Protein AF-A0A976JMA5-F1 (afdb_monomer_lite)

pLDDT: mean 87.07, std 9.18, range [49.12, 96.69]

Structure (mmCIF, N/CA/C/O backbone):
data_AF-A0A976JMA5-F1
#
_entry.id   AF-A0A976JMA5-F1
#
loop_
_atom_site.group_PDB
_atom_site.id
_atom_site.type_symbol
_atom_site.label_atom_id
_atom_site.label_alt_id
_atom_site.label_comp_id
_atom_site.label_asym_id
_atom_site.label_entity_id
_atom_site.label_seq_id
_atom_site.pdbx_PDB_ins_code
_atom_site.Cartn_x
_atom_site.Cartn_y
_atom_site.Cartn_z
_atom_site.occupancy
_atom_site.B_iso_or_equiv
_atom_site.auth_seq_id
_atom_site.auth_comp_id
_atom_site.auth_asym_id
_atom_site.auth_atom_id
_atom_site.pdbx_PDB_model_num
ATOM 1 N N . MET A 1 1 ? 12.912 -0.250 -18.035 1.00 83.88 1 MET A N 1
ATOM 2 C CA . MET A 1 1 ? 12.511 1.086 -17.531 1.00 83.88 1 MET A CA 1
ATOM 3 C C . MET A 1 1 ? 12.296 0.973 -16.033 1.00 83.88 1 MET A C 1
ATOM 5 O O . MET A 1 1 ? 11.815 -0.076 -15.620 1.00 83.88 1 MET A O 1
ATOM 9 N N . PRO A 1 2 ? 12.662 1.983 -15.228 1.00 91.25 2 PRO A N 1
ATOM 10 C CA . PRO A 1 2 ? 12.397 1.954 -13.795 1.00 91.25 2 PRO A CA 1
ATOM 11 C C . PRO A 1 2 ? 10.899 1.891 -13.485 1.00 91.25 2 PRO A C 1
ATOM 13 O O . PRO A 1 2 ? 10.125 2.539 -14.188 1.00 91.25 2 PRO A O 1
ATOM 16 N N . TYR A 1 3 ? 10.504 1.155 -12.447 1.00 93.56 3 TYR A N 1
ATOM 17 C CA . TYR A 1 3 ? 9.093 0.960 -12.102 1.00 93.56 3 TYR A CA 1
ATOM 18 C C . TYR A 1 3 ? 8.835 0.958 -10.592 1.00 93.56 3 TYR A C 1
ATOM 20 O O . TYR A 1 3 ? 9.734 0.696 -9.786 1.00 93.56 3 TYR A O 1
ATOM 28 N N . ILE A 1 4 ? 7.585 1.255 -10.236 1.00 94.00 4 ILE A N 1
ATOM 29 C CA . ILE A 1 4 ? 7.017 1.024 -8.908 1.00 94.00 4 ILE A CA 1
ATOM 30 C C . ILE A 1 4 ? 6.218 -0.268 -8.991 1.00 94.00 4 ILE A C 1
ATOM 32 O O . ILE A 1 4 ? 5.450 -0.463 -9.933 1.00 94.00 4 ILE A O 1
ATOM 36 N N . TRP A 1 5 ? 6.428 -1.155 -8.032 1.00 95.12 5 TRP A N 1
ATOM 37 C CA . TRP A 1 5 ? 5.711 -2.416 -7.950 1.00 95.12 5 TRP A CA 1
ATOM 38 C C . TRP A 1 5 ? 4.659 -2.348 -6.853 1.00 95.12 5 TRP A C 1
ATOM 40 O O . TRP A 1 5 ? 4.956 -1.934 -5.736 1.00 95.12 5 TRP A O 1
ATOM 50 N N . GLU A 1 6 ? 3.434 -2.743 -7.173 1.00 96.19 6 GLU A N 1
ATOM 51 C CA . GLU A 1 6 ? 2.381 -2.901 -6.177 1.00 96.19 6 GLU A CA 1
ATOM 52 C C . GLU A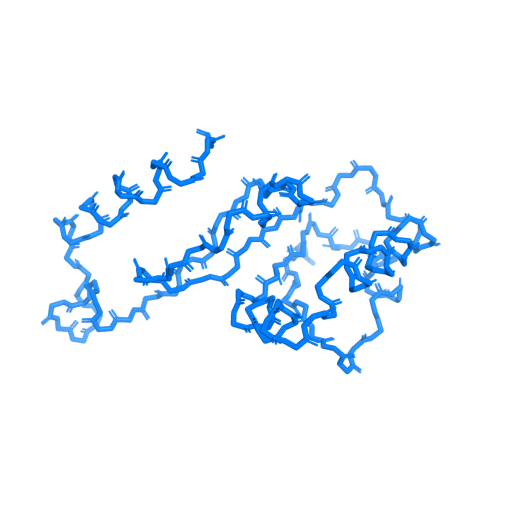 1 6 ? 2.546 -4.256 -5.494 1.00 96.19 6 GLU A C 1
ATOM 54 O O . GLU A 1 6 ? 2.568 -5.291 -6.155 1.00 96.19 6 GLU A O 1
ATOM 59 N N . TYR A 1 7 ? 2.703 -4.242 -4.174 1.00 96.12 7 TYR A N 1
ATOM 60 C CA . TYR A 1 7 ? 2.897 -5.460 -3.404 1.00 96.12 7 TYR A CA 1
ATOM 61 C C . TYR A 1 7 ? 1.639 -6.326 -3.420 1.00 96.12 7 TYR A C 1
ATOM 63 O O . TYR A 1 7 ? 0.539 -5.849 -3.136 1.00 96.12 7 TYR A O 1
ATOM 71 N N . HIS A 1 8 ? 1.834 -7.624 -3.645 1.00 94.62 8 HIS A N 1
ATOM 72 C CA . HIS A 1 8 ? 0.790 -8.626 -3.506 1.00 94.62 8 HIS A CA 1
ATOM 73 C C . HIS A 1 8 ? 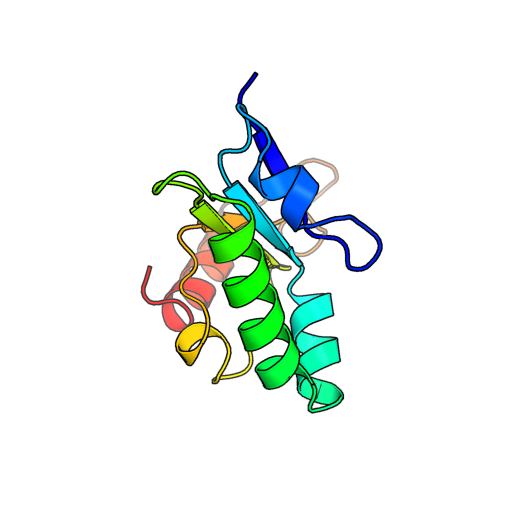1.290 -9.813 -2.659 1.00 94.62 8 HIS A C 1
ATOM 75 O O . HIS A 1 8 ? 2.389 -10.309 -2.914 1.00 94.62 8 HIS A O 1
ATOM 81 N N . PRO A 1 9 ? 0.504 -10.335 -1.693 1.00 91.75 9 PRO A N 1
ATOM 82 C CA . PRO A 1 9 ? 0.946 -11.411 -0.793 1.00 91.75 9 PRO A CA 1
ATOM 83 C C . PRO A 1 9 ? 1.352 -12.720 -1.482 1.00 91.75 9 PRO A C 1
ATOM 85 O O . PRO A 1 9 ? 2.102 -13.510 -0.916 1.00 91.75 9 PRO A O 1
ATOM 88 N N . LEU A 1 10 ? 0.828 -12.975 -2.684 1.00 92.75 10 LEU A N 1
ATOM 89 C CA . LEU A 1 10 ? 1.135 -14.185 -3.462 1.00 92.75 10 LEU A CA 1
ATOM 90 C C . LEU A 1 10 ? 2.425 -14.073 -4.287 1.00 92.75 10 LEU A C 1
ATOM 92 O O . LEU A 1 10 ? 2.839 -15.052 -4.906 1.00 92.75 10 LEU A O 1
ATOM 96 N N . GLU A 1 11 ? 3.039 -12.893 -4.339 1.00 92.00 11 GLU A N 1
ATOM 97 C CA . GLU A 1 11 ? 4.232 -12.640 -5.138 1.00 92.00 11 GLU A CA 1
ATOM 98 C C . GLU A 1 11 ? 5.511 -12.714 -4.292 1.00 92.00 11 GLU A C 1
ATOM 100 O O . GLU A 1 11 ? 5.528 -12.427 -3.094 1.00 92.00 11 GLU A O 1
ATOM 105 N N . ASP A 1 12 ? 6.619 -13.104 -4.927 1.00 90.25 12 ASP A N 1
ATOM 106 C CA . ASP A 1 12 ? 7.910 -13.240 -4.253 1.00 90.25 12 ASP A CA 1
ATOM 107 C C . ASP A 1 12 ? 8.588 -11.873 -4.084 1.00 90.25 12 ASP A C 1
ATOM 109 O O . ASP A 1 12 ? 9.296 -11.376 -4.967 1.00 90.25 12 ASP A O 1
ATOM 113 N N . LEU A 1 13 ? 8.393 -11.288 -2.903 1.00 90.62 13 LEU A N 1
ATOM 114 C CA . LEU A 1 13 ? 8.999 -10.024 -2.495 1.00 90.62 13 LEU A CA 1
ATOM 115 C C . LEU A 1 13 ? 10.526 -10.008 -2.644 1.00 90.62 13 LEU A C 1
ATOM 117 O O . LEU A 1 13 ? 11.081 -8.984 -3.035 1.00 90.62 13 LEU A O 1
ATO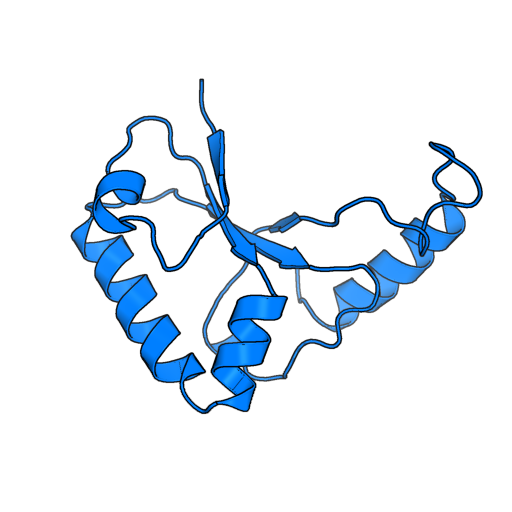M 121 N N . GLN A 1 14 ? 11.223 -11.106 -2.337 1.00 89.06 14 GLN A N 1
ATOM 122 C CA . GLN A 1 14 ? 12.689 -11.129 -2.390 1.00 89.06 14 GLN A CA 1
ATOM 123 C C . GLN A 1 14 ? 13.173 -11.072 -3.833 1.00 89.06 14 GLN A C 1
ATOM 125 O O . GLN A 1 14 ? 14.067 -10.289 -4.156 1.00 89.06 14 GLN A O 1
ATOM 130 N N . LYS A 1 15 ? 12.539 -11.851 -4.712 1.00 89.69 15 LYS A N 1
ATOM 131 C CA . LYS A 1 15 ? 12.820 -11.813 -6.147 1.00 89.69 15 LYS A CA 1
ATOM 132 C C . LYS A 1 15 ? 12.539 -10.430 -6.734 1.00 89.69 15 LYS A C 1
ATOM 134 O O . LYS A 1 15 ? 13.338 -9.929 -7.523 1.00 89.69 15 LYS A O 1
ATOM 139 N N . MET A 1 16 ? 11.436 -9.797 -6.334 1.00 90.06 16 MET A N 1
ATOM 140 C CA . MET A 1 16 ? 11.100 -8.451 -6.800 1.00 90.06 16 MET A CA 1
ATOM 141 C C . MET A 1 16 ? 12.092 -7.404 -6.287 1.00 90.06 16 MET A C 1
ATOM 143 O O . MET A 1 16 ? 12.558 -6.584 -7.077 1.00 90.06 16 MET A O 1
ATOM 147 N N . ALA A 1 17 ? 12.491 -7.478 -5.014 1.00 88.31 17 ALA A N 1
ATOM 148 C CA . ALA A 1 17 ? 13.471 -6.577 -4.400 1.00 88.31 17 ALA A CA 1
ATOM 149 C C . ALA A 1 17 ? 14.862 -6.627 -5.061 1.00 88.31 17 ALA A C 1
ATOM 151 O O . ALA A 1 17 ? 15.599 -5.642 -5.018 1.00 88.31 17 ALA A O 1
ATOM 152 N N . GLN A 1 18 ? 15.208 -7.751 -5.693 1.00 88.75 18 GLN A N 1
ATOM 153 C CA . GLN A 1 18 ? 16.461 -7.940 -6.433 1.00 88.75 18 GLN A CA 1
ATOM 154 C C . GLN A 1 18 ? 16.430 -7.368 -7.856 1.00 88.75 18 GLN A C 1
ATOM 156 O O . GLN A 1 18 ? 17.475 -7.283 -8.506 1.00 88.75 18 GLN A O 1
ATOM 161 N N . SER A 1 19 ? 15.256 -6.989 -8.363 1.00 90.12 19 SER A N 1
ATOM 162 C CA . SER A 1 19 ? 15.118 -6.454 -9.715 1.00 90.12 19 SER A CA 1
ATOM 163 C C . SER A 1 19 ? 15.886 -5.143 -9.875 1.00 90.12 19 SER A C 1
ATOM 165 O O . SER A 1 19 ? 15.695 -4.188 -9.124 1.00 90.12 19 SER A O 1
ATOM 167 N N . GLU A 1 20 ? 16.726 -5.070 -10.909 1.00 88.62 20 GLU A N 1
ATOM 168 C CA . GLU A 1 20 ? 17.583 -3.910 -11.182 1.00 88.62 20 GLU A CA 1
ATOM 169 C C . GLU A 1 20 ? 16.796 -2.605 -11.371 1.00 88.62 20 GLU A C 1
ATOM 171 O O . GLU A 1 20 ? 17.288 -1.522 -11.043 1.00 88.62 20 GLU A O 1
ATOM 176 N N . TYR A 1 21 ? 15.579 -2.708 -11.904 1.00 90.44 21 TYR A N 1
ATOM 177 C CA . TYR A 1 21 ? 14.749 -1.561 -12.262 1.00 90.44 21 TYR A CA 1
ATOM 178 C C . TYR A 1 21 ? 13.686 -1.218 -11.213 1.00 90.44 21 TYR A C 1
ATOM 180 O O . TYR A 1 21 ? 12.936 -0.259 -11.420 1.00 90.44 21 TYR A O 1
ATOM 188 N N . LEU A 1 22 ? 13.612 -1.960 -10.104 1.00 91.75 22 LEU A N 1
ATOM 189 C CA . LEU A 1 22 ? 12.686 -1.634 -9.028 1.00 91.75 22 LEU A CA 1
ATOM 190 C C . LEU A 1 22 ? 13.127 -0.331 -8.349 1.00 91.75 22 LEU A C 1
ATOM 192 O O . LEU A 1 22 ? 14.229 -0.240 -7.809 1.00 91.75 22 LEU A O 1
ATOM 196 N N . LYS A 1 23 ? 12.257 0.681 -8.380 1.00 92.38 23 LYS A N 1
ATOM 197 C CA . LYS A 1 23 ? 12.479 1.968 -7.705 1.00 92.38 23 LYS A CA 1
ATOM 198 C C . LYS A 1 23 ? 11.670 2.136 -6.436 1.00 92.38 23 LYS A C 1
ATOM 200 O O . LYS A 1 23 ? 12.106 2.865 -5.557 1.00 92.38 23 LYS A O 1
ATOM 205 N N . GLY A 1 24 ? 10.516 1.490 -6.350 1.00 93.38 24 GLY A N 1
ATOM 206 C CA . GLY A 1 24 ? 9.652 1.630 -5.196 1.00 93.38 24 GLY A CA 1
ATOM 207 C C . GLY A 1 24 ? 8.650 0.502 -5.079 1.00 93.38 24 GLY A C 1
ATOM 208 O O . GLY A 1 24 ? 8.373 -0.205 -6.050 1.00 93.38 24 GLY A O 1
ATOM 209 N N . ILE A 1 25 ? 8.119 0.351 -3.876 1.00 95.19 25 ILE A N 1
ATOM 210 C CA . ILE A 1 25 ? 7.087 -0.620 -3.540 1.00 95.19 25 ILE A CA 1
ATOM 211 C C . ILE A 1 25 ? 5.886 0.154 -3.027 1.00 95.19 25 ILE A C 1
ATOM 213 O O . ILE A 1 25 ? 6.020 0.953 -2.106 1.00 95.19 25 ILE A O 1
ATOM 217 N N . SER A 1 26 ? 4.733 -0.081 -3.633 1.00 96.50 26 SER A N 1
ATOM 218 C CA . SER A 1 26 ? 3.456 0.492 -3.229 1.00 96.50 26 SER A CA 1
ATOM 219 C C . SER A 1 26 ? 2.692 -0.561 -2.431 1.00 96.50 26 SER A C 1
ATOM 221 O O . SER A 1 26 ? 2.399 -1.638 -2.954 1.00 96.50 26 SER A O 1
ATOM 223 N N . LEU A 1 27 ? 2.427 -0.293 -1.153 1.00 96.69 27 LEU A N 1
ATOM 224 C CA . LEU A 1 27 ? 1.645 -1.171 -0.282 1.00 96.69 27 LEU A CA 1
ATOM 225 C C . LEU A 1 27 ? 0.160 -0.788 -0.363 1.00 96.69 27 LEU A C 1
ATOM 227 O O . LEU A 1 27 ? -0.165 0.366 -0.084 1.00 96.69 27 LEU A O 1
ATOM 231 N N . PRO A 1 28 ? -0.752 -1.712 -0.712 1.00 96.56 28 PRO A N 1
ATOM 232 C CA . PRO A 1 28 ? -2.189 -1.452 -0.638 1.00 96.56 28 PRO A CA 1
ATOM 233 C C . PRO A 1 28 ? -2.642 -1.266 0.814 1.00 96.56 28 PRO A C 1
ATOM 235 O O . PRO A 1 28 ? -2.378 -2.127 1.652 1.00 96.56 28 PRO A O 1
ATOM 238 N N . TYR A 1 29 ? -3.334 -0.168 1.114 1.00 95.56 29 TYR A N 1
ATOM 239 C CA . TYR A 1 29 ? -3.810 0.129 2.465 1.00 95.56 29 TYR A CA 1
ATOM 240 C C . TYR A 1 29 ? -4.828 -0.900 2.963 1.00 95.56 29 TYR A C 1
ATOM 242 O O . TYR A 1 29 ? -4.677 -1.379 4.081 1.00 95.56 29 TYR A O 1
ATOM 250 N N . ASP A 1 30 ? -5.771 -1.314 2.114 1.00 95.00 30 ASP A N 1
ATOM 251 C CA . ASP A 1 30 ? -6.804 -2.305 2.452 1.00 95.00 30 ASP A CA 1
ATOM 252 C C . ASP A 1 30 ? -6.184 -3.613 2.985 1.00 95.00 30 ASP A C 1
ATOM 254 O O . ASP A 1 30 ? -6.648 -4.202 3.955 1.00 95.00 30 ASP A O 1
ATOM 258 N N . LEU A 1 31 ? -5.040 -4.020 2.423 1.00 95.44 31 LEU A N 1
ATOM 259 C CA . LEU A 1 31 ? -4.290 -5.180 2.902 1.00 95.44 31 LEU A CA 1
ATOM 260 C C . LEU A 1 31 ? -3.683 -4.950 4.298 1.00 95.44 31 LEU A C 1
ATOM 262 O O . LEU A 1 31 ? -3.657 -5.856 5.132 1.00 95.44 31 LEU A O 1
ATOM 266 N N . LEU A 1 32 ? -3.150 -3.753 4.557 1.00 95.94 32 LEU A N 1
ATOM 267 C CA . LEU A 1 32 ? -2.594 -3.405 5.868 1.00 95.94 32 LEU A CA 1
ATOM 268 C C . LEU A 1 32 ? -3.696 -3.312 6.923 1.00 95.94 32 LEU A C 1
ATOM 270 O O . LEU A 1 32 ? -3.479 -3.725 8.063 1.00 95.94 32 LEU A O 1
ATOM 274 N N . GLU A 1 33 ? -4.866 -2.807 6.540 1.00 95.56 33 GLU A N 1
ATOM 275 C CA . GLU A 1 33 ? -6.063 -2.769 7.373 1.00 95.56 33 GLU A CA 1
ATOM 276 C C . GLU A 1 33 ? -6.532 -4.186 7.728 1.00 95.56 33 GLU A C 1
ATOM 278 O O . GLU A 1 33 ? -6.713 -4.480 8.910 1.00 95.56 33 GLU A O 1
ATOM 283 N N . ASP A 1 34 ? -6.593 -5.105 6.762 1.00 95.75 34 ASP A N 1
ATOM 284 C CA . ASP A 1 34 ? -6.909 -6.519 7.007 1.00 95.75 34 ASP A CA 1
ATOM 285 C C . ASP A 1 34 ? -5.916 -7.175 7.982 1.00 95.75 34 ASP A C 1
ATOM 287 O O . ASP A 1 34 ? -6.291 -7.924 8.899 1.00 95.75 34 ASP A O 1
ATOM 291 N N . TYR A 1 35 ?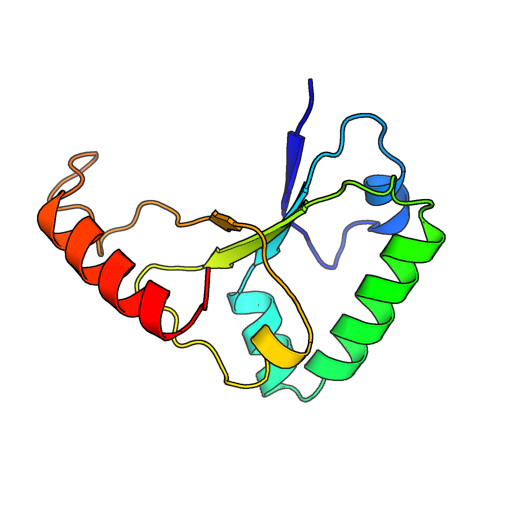 -4.619 -6.890 7.830 1.00 96.50 35 TYR A N 1
ATOM 292 C CA . TYR A 1 35 ? -3.613 -7.373 8.773 1.00 96.50 35 TYR A CA 1
ATOM 293 C C . TYR A 1 35 ? -3.766 -6.749 10.160 1.00 96.50 35 TYR A C 1
ATOM 295 O O . TYR A 1 35 ? -3.546 -7.440 11.159 1.00 96.50 35 TYR A O 1
ATOM 303 N N . GLN A 1 36 ? -4.147 -5.478 10.252 1.00 95.94 36 GLN A N 1
ATOM 304 C CA . GLN A 1 36 ? -4.385 -4.810 11.528 1.00 95.94 36 GLN A CA 1
ATOM 305 C C . GLN A 1 36 ? -5.619 -5.394 12.223 1.00 95.94 36 GLN A C 1
ATOM 307 O O . GLN A 1 36 ? -5.534 -5.783 13.390 1.00 95.94 36 GLN A O 1
ATOM 312 N N . ALA A 1 37 ? -6.728 -5.546 11.500 1.00 95.31 37 ALA A N 1
ATOM 313 C CA . ALA A 1 37 ? -7.974 -6.117 12.003 1.00 95.31 37 ALA A CA 1
ATOM 314 C C . ALA A 1 37 ? -7.804 -7.573 12.467 1.00 95.31 37 ALA A C 1
ATOM 316 O O . ALA A 1 37 ? -8.411 -7.996 13.451 1.00 95.31 37 ALA A O 1
ATOM 317 N N . SER A 1 38 ? -6.935 -8.338 11.802 1.00 96.56 38 SER A N 1
ATOM 318 C CA . SER A 1 38 ? -6.614 -9.719 12.182 1.00 96.56 38 SER A CA 1
ATOM 319 C C . SER A 1 38 ? -5.499 -9.851 13.230 1.00 96.56 38 SER A C 1
ATOM 321 O O . SER A 1 38 ? -5.134 -10.974 13.586 1.00 96.56 38 SER A O 1
ATOM 323 N N . GLY A 1 39 ? -4.939 -8.741 13.727 1.00 95.56 39 GLY A N 1
ATOM 324 C CA . GLY A 1 39 ? -3.849 -8.735 14.711 1.00 95.56 39 GLY A CA 1
ATOM 325 C C . GLY A 1 39 ? -2.494 -9.213 14.168 1.00 95.56 39 GLY A C 1
ATOM 326 O O . GLY A 1 39 ? -1.589 -9.517 14.944 1.00 95.56 39 GLY A O 1
ATOM 327 N N . LYS A 1 40 ? -2.337 -9.295 12.843 1.00 96.31 40 LYS A N 1
ATOM 328 C CA . LYS A 1 40 ? -1.138 -9.793 12.146 1.00 96.31 40 LYS A CA 1
ATOM 329 C C . LYS A 1 40 ? -0.243 -8.689 11.584 1.00 96.31 40 LYS A C 1
ATOM 331 O O . LYS A 1 40 ? 0.836 -8.992 11.081 1.00 96.31 40 LYS A O 1
ATOM 336 N N . PHE A 1 41 ? -0.645 -7.423 11.685 1.00 95.88 41 PHE A N 1
ATOM 337 C CA . PHE A 1 41 ? 0.085 -6.288 11.111 1.00 95.88 41 PHE A CA 1
ATOM 338 C C . PHE A 1 41 ? 1.547 -6.216 11.560 1.00 95.88 41 PHE A C 1
ATOM 340 O O . PHE A 1 41 ? 2.446 -6.125 10.729 1.00 95.88 41 PHE A O 1
ATOM 347 N N . HIS A 1 42 ? 1.809 -6.342 12.862 1.00 94.50 42 HIS A N 1
ATOM 348 C CA . HIS A 1 42 ? 3.178 -6.279 13.376 1.00 94.50 42 HIS A CA 1
ATOM 349 C C . HIS A 1 42 ? 4.062 -7.416 12.837 1.00 94.50 42 HIS A C 1
ATOM 351 O O . HIS A 1 42 ? 5.210 -7.190 12.452 1.00 94.50 42 HIS A O 1
ATOM 357 N N . GLN A 1 43 ? 3.512 -8.634 12.758 1.00 95.56 43 GLN A N 1
ATOM 358 C CA . GLN A 1 43 ? 4.211 -9.776 12.168 1.00 95.56 43 GLN A CA 1
ATOM 359 C C . GLN A 1 43 ? 4.507 -9.526 10.686 1.00 95.56 43 GLN A C 1
ATOM 361 O O . GLN A 1 43 ? 5.642 -9.724 10.251 1.00 95.56 43 GLN A O 1
ATOM 366 N N . PHE A 1 44 ? 3.515 -9.040 9.935 1.00 95.69 44 PHE A N 1
ATOM 367 C CA . PHE A 1 44 ? 3.677 -8.679 8.530 1.00 95.69 44 PHE A CA 1
ATOM 368 C C . PHE A 1 44 ? 4.808 -7.663 8.338 1.00 95.69 44 PHE A C 1
ATOM 370 O O . PHE A 1 44 ? 5.710 -7.915 7.544 1.00 95.69 44 PHE A O 1
ATOM 377 N N . VAL A 1 45 ? 4.819 -6.558 9.093 1.00 94.88 45 VAL A N 1
ATOM 378 C CA . VAL A 1 45 ? 5.866 -5.527 8.984 1.00 94.88 45 VAL A CA 1
ATOM 379 C C . VAL A 1 45 ? 7.251 -6.127 9.224 1.00 94.88 45 VAL A C 1
ATOM 381 O O . VAL A 1 45 ? 8.175 -5.893 8.441 1.00 94.88 45 VAL A O 1
ATOM 384 N N . ALA A 1 46 ? 7.406 -6.927 10.282 1.00 93.88 46 ALA A N 1
ATOM 385 C CA . ALA A 1 46 ? 8.684 -7.548 10.611 1.00 93.88 46 ALA A CA 1
ATOM 386 C C . ALA A 1 46 ? 9.173 -8.480 9.489 1.00 93.88 46 ALA A C 1
ATOM 388 O O . ALA A 1 46 ? 10.343 -8.432 9.098 1.00 93.88 46 ALA A O 1
ATOM 389 N N . GLU A 1 47 ? 8.288 -9.313 8.942 1.00 93.31 47 GLU A N 1
ATOM 390 C CA . GLU A 1 47 ? 8.605 -10.234 7.848 1.00 93.31 47 GLU A CA 1
ATOM 391 C C . GLU A 1 47 ? 8.882 -9.504 6.527 1.00 93.31 47 GLU A C 1
ATOM 393 O O . GLU A 1 47 ? 9.822 -9.867 5.809 1.00 93.31 47 GLU A O 1
ATOM 398 N N . PHE A 1 48 ? 8.125 -8.448 6.236 1.00 93.69 48 PHE A N 1
ATOM 399 C CA . PHE A 1 48 ? 8.276 -7.594 5.061 1.00 93.69 48 PHE A CA 1
ATOM 400 C C . PHE A 1 48 ? 9.642 -6.896 5.056 1.00 93.69 48 PHE A C 1
ATOM 402 O O . PHE A 1 48 ? 10.433 -7.086 4.129 1.00 93.69 48 PHE A O 1
ATOM 409 N N . LEU A 1 49 ? 9.985 -6.175 6.129 1.00 91.00 49 LEU A N 1
ATOM 410 C CA . LEU A 1 49 ? 11.270 -5.471 6.256 1.00 91.00 49 LEU A CA 1
ATOM 411 C C . LEU A 1 49 ? 12.463 -6.442 6.270 1.00 91.00 49 LEU A C 1
ATOM 413 O O . LEU A 1 49 ? 13.517 -6.184 5.672 1.00 91.00 49 LEU A O 1
ATOM 417 N N . LYS A 1 50 ? 12.303 -7.611 6.898 1.00 90.56 50 LYS A N 1
ATOM 418 C CA . LYS A 1 50 ? 13.316 -8.674 6.878 1.00 90.56 50 LYS A CA 1
ATOM 419 C C . LYS A 1 50 ? 13.522 -9.238 5.472 1.00 90.56 50 LYS A C 1
ATOM 421 O O . LYS A 1 50 ? 14.656 -9.506 5.080 1.00 90.56 50 LYS A O 1
ATOM 426 N N . SER A 1 51 ? 12.453 -9.421 4.706 1.00 89.31 51 SER A N 1
ATOM 427 C CA . SER A 1 51 ? 12.533 -9.912 3.327 1.00 89.31 51 SER A CA 1
ATOM 428 C C . SER A 1 51 ? 13.161 -8.878 2.398 1.00 89.31 51 SER A C 1
ATOM 430 O O . SER A 1 51 ? 14.023 -9.237 1.599 1.00 89.31 51 SER A O 1
ATOM 432 N N . LEU A 1 52 ? 12.827 -7.597 2.565 1.00 87.44 52 LEU A N 1
ATOM 433 C CA . LEU A 1 52 ? 13.460 -6.504 1.827 1.00 87.44 52 LEU A CA 1
ATOM 434 C C . LEU A 1 52 ? 14.963 -6.415 2.084 1.00 87.44 52 LEU A C 1
ATOM 436 O O . LEU A 1 52 ? 15.749 -6.359 1.139 1.00 87.44 52 LEU A O 1
ATOM 440 N N . SER A 1 53 ? 15.382 -6.466 3.349 1.00 84.56 53 SER A N 1
ATOM 441 C CA . SER A 1 53 ? 16.810 -6.414 3.691 1.00 84.56 53 SER A CA 1
ATOM 442 C C . SER A 1 53 ? 17.590 -7.624 3.156 1.00 84.56 53 SER A C 1
ATOM 444 O O . SER A 1 53 ? 18.708 -7.466 2.666 1.00 84.56 53 SER A O 1
ATOM 446 N N . ARG A 1 54 ? 16.997 -8.826 3.172 1.00 82.50 54 ARG A N 1
ATOM 447 C CA . ARG A 1 54 ? 17.593 -10.052 2.601 1.00 82.50 54 ARG A CA 1
ATOM 448 C C . ARG A 1 54 ? 17.649 -10.063 1.082 1.00 82.50 54 ARG A C 1
ATOM 450 O O . ARG A 1 54 ? 18.593 -10.615 0.524 1.00 82.50 54 ARG A O 1
ATOM 457 N N . GLY A 1 55 ? 16.673 -9.445 0.422 1.00 72.38 55 GLY A N 1
ATOM 458 C CA . GLY A 1 55 ? 16.634 -9.289 -1.031 1.00 72.38 55 GLY A CA 1
ATOM 459 C C . GLY A 1 55 ? 17.775 -8.430 -1.583 1.00 72.38 55 GLY A C 1
ATOM 460 O O . GLY A 1 55 ? 17.818 -8.184 -2.779 1.00 72.38 55 GLY A O 1
ATOM 461 N N . GLY A 1 56 ? 18.698 -7.951 -0.741 1.00 64.38 56 GLY A N 1
ATOM 462 C CA . GLY A 1 56 ? 19.777 -7.074 -1.174 1.00 64.38 56 GLY A CA 1
ATOM 463 C C . GLY A 1 56 ? 19.238 -5.756 -1.715 1.00 64.38 56 GLY A C 1
ATOM 464 O O . GLY A 1 56 ? 19.878 -5.170 -2.589 1.00 64.38 56 GLY A O 1
ATOM 465 N N . ALA A 1 57 ? 18.063 -5.330 -1.221 1.00 61.59 57 ALA A N 1
ATOM 466 C CA . ALA A 1 57 ? 17.417 -4.090 -1.611 1.00 61.59 57 ALA A CA 1
ATOM 467 C C . ALA A 1 57 ? 18.476 -2.990 -1.690 1.00 61.59 57 ALA A C 1
ATOM 469 O O . ALA A 1 57 ? 19.147 -2.666 -0.702 1.00 61.59 57 ALA A O 1
ATOM 470 N N . ARG A 1 58 ? 18.678 -2.456 -2.900 1.00 61.16 58 ARG A N 1
ATOM 471 C CA . ARG A 1 58 ? 19.542 -1.291 -3.093 1.00 61.16 58 ARG A CA 1
ATOM 472 C C . ARG A 1 58 ? 19.026 -0.209 -2.143 1.00 61.16 58 ARG A C 1
ATOM 474 O O . ARG A 1 58 ? 17.817 -0.085 -1.978 1.00 61.16 58 ARG A O 1
ATOM 481 N N . LYS A 1 59 ? 19.927 0.572 -1.537 1.00 62.66 59 LYS A N 1
ATOM 482 C CA . LYS A 1 59 ? 19.642 1.565 -0.475 1.00 62.66 59 LYS A CA 1
ATOM 483 C C . LYS A 1 59 ? 18.552 2.620 -0.788 1.00 62.66 59 LYS A C 1
ATOM 485 O O . LYS A 1 59 ? 18.303 3.466 0.057 1.00 62.66 59 LYS A O 1
ATOM 490 N N . ASN A 1 60 ? 17.909 2.574 -1.956 1.00 75.06 60 ASN A N 1
ATOM 491 C CA . ASN A 1 60 ? 17.029 3.606 -2.494 1.00 75.06 60 ASN A CA 1
ATOM 492 C C . ASN A 1 60 ? 15.684 3.050 -3.026 1.00 75.06 60 ASN A C 1
ATOM 494 O O . ASN A 1 60 ? 15.161 3.603 -3.992 1.00 75.06 60 ASN A O 1
ATOM 498 N N . ILE A 1 61 ? 15.154 1.938 -2.494 1.00 88.81 61 ILE A N 1
ATOM 499 C CA . ILE A 1 61 ? 13.775 1.521 -2.821 1.00 88.81 61 ILE A CA 1
ATOM 500 C C . ILE A 1 61 ? 12.816 2.363 -1.980 1.00 88.81 61 ILE A C 1
ATOM 502 O O . ILE A 1 61 ? 12.811 2.226 -0.759 1.00 88.81 61 ILE A O 1
ATOM 506 N N . SER A 1 62 ? 12.005 3.193 -2.634 1.00 91.88 62 SER A N 1
ATOM 507 C CA . SER A 1 62 ? 11.020 4.031 -1.955 1.00 91.88 62 SER A CA 1
ATOM 508 C C . SER A 1 62 ? 9.783 3.234 -1.554 1.00 91.88 62 SER A C 1
ATOM 510 O O . SER A 1 62 ? 9.233 2.460 -2.345 1.00 91.88 62 SER A O 1
ATOM 512 N N . LEU A 1 63 ? 9.308 3.427 -0.327 1.00 93.56 63 LEU A N 1
ATOM 513 C CA . LEU A 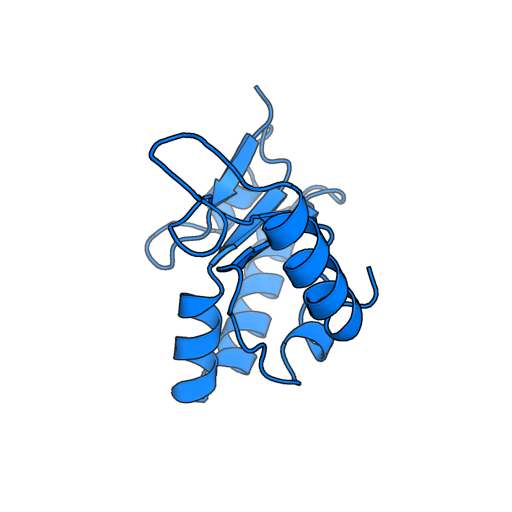1 63 ? 8.055 2.828 0.125 1.00 93.56 63 LEU A CA 1
ATOM 514 C C . LEU A 1 63 ? 6.910 3.817 -0.085 1.00 93.56 63 LEU A C 1
ATOM 516 O O . LEU A 1 63 ? 6.990 4.959 0.356 1.00 93.56 63 LEU A O 1
ATOM 520 N N . GLY A 1 64 ? 5.843 3.386 -0.744 1.00 94.56 64 GLY A N 1
ATOM 521 C CA . GLY A 1 64 ? 4.624 4.165 -0.907 1.00 94.56 64 GLY A CA 1
ATOM 522 C C . GLY A 1 64 ? 3.407 3.430 -0.382 1.00 94.56 64 GLY A C 1
ATOM 523 O O . GLY A 1 64 ? 3.424 2.209 -0.217 1.00 94.56 64 GLY A O 1
ATOM 524 N N . LEU A 1 65 ? 2.349 4.188 -0.123 1.00 95.19 65 LEU A N 1
ATOM 525 C CA . LEU A 1 65 ? 1.059 3.660 0.299 1.00 95.19 65 LEU A CA 1
ATOM 526 C C . LEU A 1 65 ? 0.026 3.930 -0.790 1.00 95.19 65 LEU A C 1
ATOM 528 O O . LEU A 1 65 ? -0.193 5.081 -1.165 1.00 95.19 65 LEU A O 1
ATOM 532 N N . LYS A 1 66 ? -0.627 2.881 -1.280 1.00 95.56 66 LYS A N 1
ATOM 533 C CA . LYS A 1 66 ? -1.793 2.998 -2.151 1.00 95.56 66 LYS A CA 1
ATOM 534 C C . LYS A 1 66 ? -3.047 2.998 -1.297 1.00 95.56 66 LYS A C 1
ATOM 536 O O . LYS A 1 66 ? -3.324 2.017 -0.616 1.00 95.56 66 LYS A O 1
ATOM 541 N N . CYS A 1 67 ? -3.808 4.078 -1.345 1.00 93.12 67 CYS A N 1
ATOM 542 C CA . CYS A 1 67 ? -4.993 4.261 -0.518 1.00 93.12 67 CYS A CA 1
ATOM 543 C C . CYS A 1 67 ? -6.071 5.036 -1.274 1.00 93.12 67 CYS A C 1
ATOM 545 O O . CYS A 1 67 ? -5.798 5.691 -2.278 1.00 93.12 67 CYS A O 1
ATOM 547 N N . ASN A 1 68 ? -7.305 4.958 -0.787 1.00 90.50 68 ASN A N 1
ATOM 548 C CA . ASN A 1 68 ? -8.422 5.739 -1.308 1.00 90.50 68 ASN A CA 1
ATOM 549 C C . ASN A 1 68 ? -8.512 7.098 -0.603 1.00 90.50 68 ASN A C 1
ATOM 551 O O . ASN A 1 68 ? -8.040 7.260 0.527 1.00 90.50 68 ASN A O 1
ATOM 555 N N . TRP A 1 69 ? -9.197 8.057 -1.226 1.00 86.69 69 TRP A N 1
ATOM 556 C CA . TRP A 1 69 ? -9.339 9.434 -0.729 1.00 86.69 69 TRP A CA 1
ATOM 557 C C . TRP A 1 69 ? -9.983 9.561 0.655 1.00 86.69 69 TRP A C 1
ATOM 559 O O . TRP A 1 69 ? -9.796 10.566 1.332 1.00 86.69 69 TRP A O 1
ATOM 569 N N . LYS A 1 70 ? -10.739 8.541 1.067 1.00 85.12 70 LYS A N 1
ATOM 570 C CA . LYS A 1 70 ? -11.473 8.485 2.337 1.00 85.12 70 LYS A CA 1
ATOM 571 C C . LYS A 1 70 ? -10.937 7.425 3.301 1.00 85.12 70 LYS A C 1
ATOM 573 O O . LYS A 1 70 ? -11.654 7.029 4.212 1.00 85.12 70 LYS A O 1
ATOM 578 N N . SER A 1 71 ? -9.727 6.921 3.064 1.00 86.19 71 SER A N 1
ATOM 579 C CA . SER A 1 71 ? -9.133 5.901 3.934 1.00 86.19 71 SER A CA 1
ATOM 580 C C . SER A 1 71 ? -8.917 6.468 5.336 1.00 86.19 71 SER A C 1
ATOM 582 O O . SER A 1 71 ? -8.352 7.555 5.477 1.00 86.19 71 SER A O 1
ATOM 584 N N . ASP A 1 72 ? -9.353 5.730 6.355 1.00 86.38 72 ASP A N 1
ATOM 585 C CA . ASP A 1 72 ? -9.168 6.093 7.759 1.00 86.38 72 ASP A CA 1
ATOM 586 C C . ASP A 1 72 ? -7.967 5.339 8.334 1.00 86.38 72 ASP A C 1
ATOM 588 O O . ASP A 1 72 ? -8.064 4.176 8.711 1.00 86.38 72 ASP A O 1
ATOM 592 N N . PHE A 1 73 ? -6.801 5.984 8.341 1.00 88.44 73 PHE A N 1
ATOM 593 C CA . PHE A 1 73 ? -5.552 5.316 8.694 1.00 88.44 73 PHE A CA 1
ATOM 594 C C . PHE A 1 73 ? -5.472 5.010 10.192 1.00 88.44 73 PHE A C 1
ATOM 596 O O . PHE A 1 73 ? -5.487 5.910 11.032 1.00 88.44 73 PHE A O 1
ATOM 603 N N . PHE A 1 74 ? -5.283 3.733 10.530 1.00 88.19 74 PHE A N 1
ATOM 604 C CA . PHE A 1 74 ? -5.058 3.330 11.914 1.00 88.19 74 PHE A CA 1
ATOM 605 C C . PHE A 1 74 ? -3.753 3.937 12.484 1.00 88.19 74 PHE A C 1
ATOM 607 O O . PHE A 1 74 ? -2.747 4.015 11.771 1.00 88.19 74 PHE A O 1
ATOM 614 N N . PRO A 1 75 ? -3.716 4.321 13.779 1.00 82.88 75 PRO A N 1
ATOM 615 C CA . PRO A 1 75 ? -2.619 5.123 14.337 1.00 82.88 75 PRO A CA 1
ATOM 616 C C . PRO A 1 75 ? -1.219 4.509 14.212 1.00 82.88 75 PRO A C 1
ATOM 618 O O . PRO A 1 75 ? -0.258 5.211 13.911 1.00 82.88 75 PRO A O 1
ATOM 621 N N . SER A 1 76 ? -1.096 3.191 14.396 1.00 84.81 76 SER A N 1
ATOM 622 C CA . SER A 1 76 ? 0.197 2.499 14.380 1.00 84.81 76 SER A CA 1
ATOM 623 C C . SER A 1 76 ? 0.828 2.393 12.988 1.00 84.81 76 SER A C 1
ATOM 625 O O . SER A 1 76 ? 1.993 2.019 12.879 1.00 84.81 76 SER A O 1
ATOM 627 N N . LEU A 1 77 ? 0.109 2.721 11.909 1.00 88.75 77 LEU A N 1
ATOM 628 C CA . LEU A 1 77 ? 0.614 2.583 10.542 1.00 88.75 77 LEU A CA 1
ATOM 629 C C . LEU A 1 77 ? 1.937 3.342 10.342 1.00 88.75 77 LEU A C 1
ATOM 631 O O . LEU A 1 77 ? 2.921 2.766 9.874 1.00 88.75 77 LEU A O 1
ATOM 635 N N . ASN A 1 78 ? 1.963 4.606 10.768 1.00 84.69 78 ASN A N 1
ATOM 636 C CA . ASN A 1 78 ? 3.103 5.512 10.604 1.00 84.69 78 ASN A CA 1
ATOM 637 C C . ASN A 1 78 ? 4.209 5.305 11.649 1.00 84.69 78 ASN A C 1
ATOM 639 O O . ASN A 1 78 ? 5.308 5.833 11.498 1.00 84.69 78 ASN A O 1
ATOM 643 N N . GLU A 1 79 ? 3.941 4.539 12.707 1.00 86.06 79 GLU A N 1
ATOM 644 C CA . GLU A 1 79 ? 4.953 4.177 13.707 1.00 86.06 79 GLU A CA 1
ATOM 645 C C . GLU A 1 79 ? 5.891 3.085 13.181 1.00 86.06 79 GLU A C 1
ATOM 647 O O . GLU A 1 79 ? 7.069 3.035 13.535 1.00 86.06 79 GLU A O 1
ATOM 652 N N . PHE A 1 80 ? 5.362 2.202 12.330 1.00 88.12 80 PHE A N 1
ATOM 653 C CA . PHE A 1 80 ? 6.065 1.018 11.843 1.00 88.12 80 PHE A CA 1
ATOM 654 C C . PHE A 1 80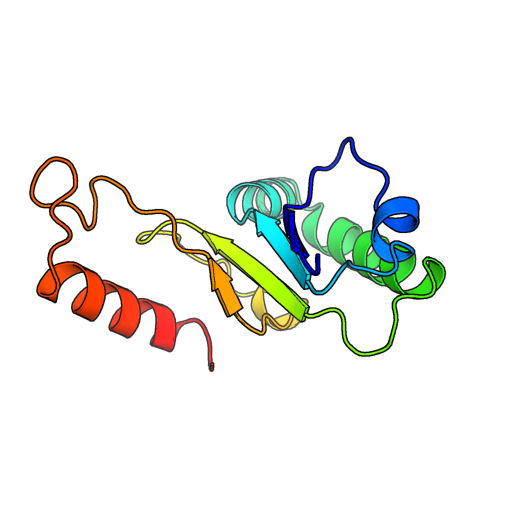 ? 6.595 1.159 10.415 1.00 88.12 80 PHE A C 1
ATOM 656 O O . PHE A 1 80 ? 7.595 0.523 10.074 1.00 88.12 80 PHE A O 1
ATOM 663 N N . LEU A 1 81 ? 5.939 1.966 9.579 1.00 90.25 81 LEU A N 1
ATOM 664 C CA . LEU A 1 81 ? 6.306 2.176 8.183 1.00 90.25 81 LEU A CA 1
ATOM 665 C C . LEU A 1 81 ? 6.382 3.672 7.883 1.00 90.25 81 LEU A C 1
ATOM 667 O O . LEU A 1 81 ? 5.470 4.430 8.198 1.00 90.25 81 LEU A O 1
ATOM 671 N N . VAL A 1 82 ? 7.468 4.084 7.231 1.00 88.06 82 VAL A N 1
ATOM 672 C CA . VAL A 1 82 ? 7.639 5.451 6.732 1.00 88.06 82 VAL A CA 1
ATOM 673 C C . VAL A 1 82 ? 7.400 5.430 5.229 1.00 88.06 82 VAL A C 1
ATOM 675 O O . VAL A 1 82 ? 8.137 4.773 4.494 1.00 88.06 82 VAL A O 1
ATOM 678 N N . PHE A 1 83 ? 6.360 6.129 4.784 1.00 91.00 83 PHE A N 1
ATOM 679 C CA . PHE A 1 83 ? 5.996 6.228 3.374 1.00 91.00 83 PHE A CA 1
ATOM 680 C C . PHE A 1 83 ? 6.553 7.516 2.768 1.00 91.00 83 PHE A C 1
ATOM 682 O O . PHE A 1 83 ? 6.341 8.602 3.296 1.00 91.00 83 PHE A O 1
ATOM 689 N N . GLU A 1 84 ? 7.243 7.398 1.638 1.00 91.44 84 GLU A N 1
ATOM 690 C CA . GLU A 1 84 ? 7.804 8.522 0.880 1.00 91.44 84 GLU A CA 1
ATOM 691 C C . GLU A 1 84 ? 6.786 9.142 -0.085 1.00 91.44 84 GLU A C 1
ATOM 693 O O . GLU A 1 84 ? 6.945 10.283 -0.518 1.00 91.44 84 GLU A O 1
ATOM 698 N N . TYR A 1 85 ? 5.749 8.391 -0.462 1.00 90.00 85 TYR A N 1
ATOM 699 C CA . TYR A 1 85 ? 4.695 8.865 -1.353 1.00 90.00 85 TYR A CA 1
ATOM 700 C C . TYR A 1 85 ? 3.366 8.154 -1.096 1.00 90.00 85 TYR A C 1
ATOM 702 O O . TYR A 1 85 ? 3.314 7.029 -0.597 1.00 90.00 85 TYR A O 1
ATOM 710 N N . LEU A 1 86 ? 2.282 8.816 -1.498 1.00 91.62 86 LEU A N 1
ATOM 711 C CA . LEU A 1 86 ? 0.942 8.243 -1.547 1.00 91.62 86 LEU A CA 1
ATOM 712 C C . LEU A 1 86 ? 0.540 8.028 -3.006 1.00 91.62 86 LEU A C 1
ATOM 714 O O . LEU A 1 86 ? 0.762 8.890 -3.859 1.00 91.62 86 LEU A O 1
ATOM 718 N N . GLN A 1 87 ? -0.070 6.886 -3.290 1.00 92.19 87 GLN A N 1
ATOM 719 C CA . GLN A 1 87 ? -0.683 6.571 -4.569 1.00 92.19 87 GLN A CA 1
ATOM 720 C C . GLN A 1 87 ? -2.199 6.604 -4.388 1.00 92.19 87 GLN A C 1
ATOM 722 O O . GLN A 1 87 ? -2.783 5.689 -3.814 1.00 92.19 87 GLN A O 1
ATOM 727 N N . LEU A 1 88 ? -2.819 7.669 -4.889 1.00 90.38 88 LEU A N 1
ATOM 728 C CA . LEU A 1 88 ? -4.253 7.922 -4.776 1.00 90.38 88 LEU A CA 1
ATOM 729 C C . LEU A 1 88 ? -4.920 7.628 -6.126 1.00 90.38 88 LEU A C 1
ATOM 731 O O . LEU A 1 88 ? -4.736 8.405 -7.069 1.00 90.38 88 LEU A O 1
ATOM 735 N N . PRO A 1 89 ? -5.640 6.501 -6.273 1.00 88.94 89 PRO A N 1
ATOM 736 C CA . PRO A 1 89 ? -6.396 6.215 -7.482 1.00 88.94 89 PRO A CA 1
ATOM 737 C C . PRO A 1 89 ? -7.478 7.272 -7.688 1.00 88.94 89 PRO A C 1
ATOM 739 O O . PRO A 1 89 ? -8.058 7.783 -6.734 1.00 88.94 89 PRO A O 1
ATOM 742 N N . VAL A 1 90 ? -7.778 7.590 -8.943 1.00 86.25 90 VAL A N 1
ATOM 743 C CA . VAL A 1 90 ? -8.950 8.411 -9.255 1.00 86.25 90 VAL A CA 1
ATOM 744 C C . VAL A 1 90 ? -10.199 7.558 -9.067 1.00 86.25 90 VAL A C 1
ATOM 746 O O . VAL A 1 90 ? -10.275 6.453 -9.605 1.00 86.25 90 VAL A O 1
ATOM 749 N N . ASP A 1 91 ? -11.157 8.068 -8.299 1.00 86.00 91 ASP A N 1
ATOM 750 C CA . ASP A 1 91 ? -12.441 7.423 -8.051 1.00 86.00 91 ASP A CA 1
ATOM 751 C C . ASP A 1 91 ? -13.576 8.465 -7.972 1.00 86.00 91 ASP A C 1
ATOM 753 O O . ASP A 1 91 ? -13.361 9.679 -8.056 1.00 86.00 91 ASP A O 1
ATOM 757 N N . SER A 1 92 ? -14.802 7.989 -7.753 1.00 83.19 92 SER A N 1
ATOM 758 C CA . SER A 1 92 ? -16.007 8.822 -7.663 1.00 83.19 92 SER A CA 1
ATOM 759 C C . SER A 1 92 ? -16.022 9.818 -6.496 1.00 83.19 92 SER A C 1
ATOM 761 O O . SER A 1 92 ? -16.986 10.563 -6.351 1.00 83.19 92 SER A O 1
ATOM 763 N N . THR A 1 93 ? -15.028 9.808 -5.606 1.00 82.94 93 THR A N 1
ATOM 764 C CA . THR A 1 93 ? -14.924 10.791 -4.518 1.00 82.94 93 THR A CA 1
ATOM 765 C C . THR A 1 93 ? -14.291 12.102 -4.969 1.00 82.94 93 THR A C 1
ATOM 767 O O . THR A 1 93 ? -14.558 13.131 -4.353 1.00 82.94 93 THR A O 1
ATOM 770 N N . ILE A 1 94 ? -13.494 12.072 -6.040 1.00 80.31 94 ILE A N 1
ATOM 771 C CA . ILE A 1 94 ? -12.839 13.252 -6.618 1.00 80.31 94 ILE A CA 1
ATOM 772 C C . ILE A 1 94 ? -13.263 13.530 -8.063 1.00 80.31 94 ILE A C 1
ATOM 774 O O . ILE A 1 94 ? -12.934 14.586 -8.605 1.00 80.31 94 ILE A O 1
ATOM 778 N N . GLU A 1 95 ? -13.987 12.606 -8.694 1.00 84.69 95 GLU A N 1
ATOM 779 C CA . GLU A 1 95 ? -14.606 12.816 -10.000 1.00 84.69 95 GLU A CA 1
ATOM 780 C C . GLU A 1 95 ? -15.978 13.493 -9.869 1.00 84.69 95 GLU A C 1
ATOM 782 O O . GLU A 1 95 ? -16.862 13.020 -9.160 1.00 84.69 95 GLU A O 1
ATOM 787 N N . GLU A 1 96 ? -16.184 14.581 -10.611 1.00 74.75 96 GLU A N 1
ATOM 788 C CA . GLU A 1 96 ? -17.506 15.205 -10.800 1.00 74.75 96 GLU A CA 1
ATOM 789 C C . GLU A 1 96 ? -18.280 14.561 -11.957 1.00 74.75 96 GLU A C 1
ATOM 791 O O . GLU A 1 96 ? -19.509 14.522 -11.968 1.00 74.75 96 GLU A O 1
ATOM 796 N N . SER A 1 97 ? -17.553 14.072 -12.962 1.00 76.38 97 SER A N 1
ATOM 797 C CA . SER A 1 97 ? -18.078 13.293 -14.083 1.00 76.38 97 SER A CA 1
ATOM 798 C C . SER A 1 97 ? -16.963 12.420 -14.667 1.00 76.38 97 SER A C 1
ATOM 800 O O . SER A 1 97 ? -15.804 12.565 -14.284 1.00 76.38 97 SER A O 1
ATOM 802 N N . TYR A 1 98 ? -17.291 11.495 -15.576 1.00 71.56 98 TYR A N 1
ATOM 803 C CA . TYR A 1 98 ? -16.313 10.560 -16.145 1.00 71.56 98 TYR A CA 1
ATOM 804 C C . TYR A 1 98 ? -15.095 11.302 -16.721 1.00 71.56 98 TYR A C 1
ATOM 806 O O . TYR A 1 98 ? -15.227 12.049 -17.693 1.00 71.56 98 TYR A O 1
ATOM 814 N N . ARG A 1 99 ? -13.908 11.068 -16.137 1.00 68.38 99 ARG A N 1
ATOM 815 C CA . ARG A 1 99 ? -12.630 11.740 -16.464 1.00 68.38 99 ARG A CA 1
ATOM 816 C C . ARG A 1 99 ? -12.565 13.239 -16.149 1.00 68.38 99 ARG A C 1
ATOM 818 O O . ARG A 1 99 ? -11.612 13.897 -16.569 1.00 68.38 99 ARG A O 1
ATOM 825 N N . HIS A 1 100 ? -13.529 13.782 -15.413 1.00 83.56 100 HIS A N 1
ATOM 826 C CA . HIS A 1 100 ? -13.482 15.146 -14.901 1.00 83.56 100 HIS A CA 1
ATOM 827 C C . HIS A 1 100 ? -13.181 15.127 -13.405 1.00 83.56 100 HIS A C 1
ATOM 829 O O . HIS A 1 100 ? -14.062 14.890 -12.578 1.00 83.56 100 HIS A O 1
ATOM 835 N N . ILE A 1 101 ? -11.915 15.373 -13.076 1.00 83.94 101 ILE A N 1
ATOM 836 C CA . ILE A 1 101 ? -11.444 15.489 -11.697 1.00 83.94 101 ILE A CA 1
ATOM 837 C C . ILE A 1 101 ? -11.746 16.900 -11.202 1.00 83.94 101 ILE A C 1
ATOM 839 O O . ILE A 1 101 ? -11.327 17.872 -11.831 1.00 83.94 101 ILE A O 1
ATOM 843 N N . SER A 1 102 ? -12.414 17.002 -10.058 1.00 86.88 102 SER A N 1
ATOM 844 C CA . SER A 1 102 ? -12.665 18.273 -9.385 1.00 86.88 102 SER A CA 1
ATOM 845 C C . SER A 1 102 ? -11.414 18.754 -8.645 1.00 86.88 102 SER A C 1
ATOM 847 O O . SER A 1 102 ? -10.969 18.090 -7.699 1.00 86.88 102 SER A O 1
ATOM 849 N N . PRO A 1 103 ? -10.836 19.915 -9.005 1.00 85.31 103 PRO A N 1
ATOM 850 C CA . PRO A 1 103 ? -9.682 20.462 -8.294 1.00 85.31 103 PRO A CA 1
ATOM 851 C C . PRO A 1 103 ? -9.985 20.781 -6.827 1.00 85.31 103 PRO A C 1
ATOM 853 O O . PRO A 1 103 ? -9.109 20.638 -5.971 1.00 85.31 103 PRO A O 1
ATOM 856 N N . ASP A 1 104 ? -11.221 21.191 -6.534 1.00 86.19 104 ASP A N 1
ATOM 857 C CA . ASP A 1 104 ? -11.642 21.557 -5.185 1.00 86.19 104 ASP A CA 1
ATOM 858 C C . ASP A 1 104 ? -11.754 20.325 -4.280 1.00 86.19 104 ASP A C 1
ATOM 860 O O . ASP A 1 104 ? -11.221 20.350 -3.167 1.00 86.19 104 ASP A O 1
ATOM 864 N N . LEU A 1 105 ? -12.340 19.224 -4.776 1.00 82.06 105 LEU A N 1
ATOM 865 C CA . LEU A 1 105 ? -12.424 17.962 -4.027 1.00 82.06 105 LEU A CA 1
ATOM 866 C C . LEU A 1 105 ? -11.031 17.392 -3.740 1.00 82.06 105 LEU A C 1
ATOM 868 O O . LEU A 1 105 ? -10.723 17.064 -2.591 1.00 82.06 105 LEU A O 1
ATOM 872 N N . VAL A 1 106 ? -10.149 17.371 -4.748 1.00 84.31 106 VAL A N 1
ATOM 873 C CA . VAL A 1 106 ? -8.749 16.950 -4.571 1.00 84.31 106 VAL A CA 1
ATOM 874 C C . VAL A 1 106 ? -8.067 17.792 -3.496 1.00 84.31 106 VAL A C 1
ATOM 876 O O . VAL A 1 106 ? -7.431 17.251 -2.590 1.00 84.31 106 VAL A O 1
ATOM 879 N N . LYS A 1 107 ? -8.212 19.120 -3.553 1.00 84.75 107 LYS A N 1
ATOM 880 C CA . LYS A 1 107 ? -7.581 20.023 -2.587 1.00 84.75 107 LYS A CA 1
ATOM 881 C C . LYS A 1 107 ? -8.078 19.769 -1.166 1.00 84.75 107 LYS A C 1
ATOM 883 O O . LYS A 1 107 ? -7.250 19.721 -0.256 1.00 84.75 107 LYS A O 1
ATOM 888 N N . SER A 1 108 ? -9.386 19.598 -0.964 1.00 82.50 108 SER A N 1
ATOM 889 C CA . SER A 1 108 ? -9.933 19.288 0.361 1.00 82.50 108 SER A CA 1
ATOM 890 C C . SER A 1 108 ? -9.383 17.976 0.917 1.00 82.50 108 SER A C 1
ATOM 892 O O . SER A 1 108 ? -8.878 17.962 2.040 1.00 82.50 108 SER A O 1
ATOM 894 N N . SER A 1 109 ? -9.373 16.908 0.118 1.00 81.62 109 SER A N 1
ATOM 895 C CA . SER A 1 109 ? -8.921 15.594 0.579 1.00 81.62 109 SER A CA 1
ATOM 896 C C . SER A 1 109 ? -7.415 15.555 0.855 1.00 81.62 109 SER A C 1
ATOM 898 O O . SER A 1 109 ? -6.984 14.973 1.848 1.00 81.62 109 SER A O 1
ATOM 900 N N . VAL A 1 110 ? -6.594 16.246 0.054 1.00 82.44 110 VAL A N 1
ATOM 901 C CA . VAL A 1 110 ? -5.147 16.361 0.324 1.00 82.44 110 VAL A CA 1
ATOM 902 C C . VAL A 1 110 ? -4.873 17.089 1.644 1.00 82.44 110 VAL A C 1
ATOM 904 O O . VAL A 1 110 ? -3.964 16.702 2.379 1.00 82.44 110 VAL A O 1
ATOM 907 N N . VAL A 1 111 ? -5.637 18.140 1.970 1.00 82.12 111 VAL A N 1
ATOM 908 C CA . VAL A 1 111 ? -5.484 18.865 3.246 1.00 82.12 111 VAL A CA 1
ATOM 909 C C . VAL A 1 111 ? -5.794 17.962 4.438 1.00 82.12 111 VAL A C 1
ATOM 911 O O . VAL A 1 111 ? -5.109 18.055 5.456 1.00 82.12 111 VAL A O 1
ATOM 914 N N . GLU A 1 112 ? -6.793 17.091 4.328 1.00 78.25 112 GLU A N 1
ATOM 915 C CA . GLU A 1 112 ? -7.116 16.122 5.377 1.00 78.25 112 GLU A CA 1
ATOM 916 C C . GLU A 1 112 ? -6.016 15.071 5.529 1.00 78.25 112 GLU A C 1
ATOM 918 O O . GLU A 1 112 ? -5.521 14.874 6.636 1.00 78.25 112 GLU A O 1
ATOM 923 N N . MET A 1 113 ? -5.536 14.488 4.428 1.00 78.75 113 MET A N 1
ATOM 924 C CA . MET A 1 113 ? -4.468 13.479 4.468 1.00 78.75 113 MET A CA 1
ATOM 925 C C . MET A 1 113 ? -3.155 13.997 5.056 1.00 78.75 113 MET A C 1
ATOM 927 O O . MET A 1 113 ? -2.475 13.269 5.779 1.00 78.75 113 MET A O 1
ATOM 931 N N . ARG A 1 114 ? -2.807 15.265 4.806 1.00 77.94 114 ARG A N 1
ATOM 932 C CA . ARG A 1 114 ? -1.622 15.909 5.403 1.00 77.94 114 ARG A CA 1
ATOM 933 C C . ARG A 1 114 ? -1.679 16.023 6.925 1.00 77.94 114 ARG A C 1
ATOM 935 O O . ARG A 1 114 ? -0.644 16.218 7.549 1.00 77.94 114 ARG A O 1
ATOM 942 N N . LYS A 1 115 ? -2.863 15.946 7.538 1.00 76.44 115 LYS A N 1
ATOM 943 C CA . LYS A 1 115 ? -2.974 15.907 9.005 1.00 76.44 115 LYS A CA 1
ATOM 944 C C . LYS A 1 115 ? -2.567 14.543 9.558 1.00 76.44 115 LYS A C 1
ATOM 946 O O . LYS A 1 115 ? -2.118 14.471 10.695 1.00 76.44 115 LYS A O 1
ATOM 951 N N . THR A 1 116 ? -2.732 13.491 8.759 1.00 72.00 116 THR A N 1
ATOM 952 C CA . THR A 1 116 ? -2.478 12.104 9.158 1.00 72.00 116 THR A CA 1
ATOM 953 C C . THR A 1 116 ? -1.054 11.663 8.841 1.00 72.00 116 THR A C 1
ATOM 955 O O . THR A 1 116 ? -0.440 10.954 9.636 1.00 72.00 116 THR A O 1
ATOM 958 N N . PHE A 1 117 ? -0.506 12.108 7.709 1.00 68.56 117 PHE A N 1
ATOM 959 C CA . PHE A 1 117 ? 0.890 11.882 7.352 1.00 68.56 117 PHE A CA 1
ATOM 960 C C . PHE A 1 117 ? 1.661 13.194 7.433 1.00 68.56 117 PHE A C 1
ATOM 962 O O . PHE A 1 117 ? 1.389 14.125 6.674 1.00 68.56 117 PHE A O 1
ATOM 969 N N . THR A 1 118 ? 2.651 13.252 8.321 1.00 57.38 118 THR A N 1
ATOM 970 C CA . THR A 1 118 ? 3.656 14.321 8.352 1.00 57.38 118 THR A CA 1
ATOM 971 C C . THR A 1 118 ? 4.614 14.137 7.166 1.00 57.38 118 THR A C 1
ATOM 973 O O . THR A 1 118 ? 5.751 13.710 7.345 1.00 57.38 118 THR A O 1
ATOM 976 N N . LEU A 1 119 ? 4.114 14.357 5.946 1.00 49.12 119 LEU A N 1
ATOM 977 C CA . LEU A 1 119 ? 4.901 14.378 4.705 1.00 49.12 119 LEU A CA 1
ATOM 978 C C . LEU A 1 119 ? 5.584 15.735 4.514 1.00 49.12 119 LEU A C 1
ATOM 980 O O . LEU A 1 119 ? 4.911 16.770 4.739 1.00 49.12 119 LEU A O 1
#

Sequence (119 aa):
MPYIWEYHPLEDLQKMAQSEYLKGISLPYDLLEDYQASGKFHQFVAEFLKSLSRGGARKNISLGLKCNWKSDFFPSLNEFLVFEYLQLPVDSTIEESYRHISPDLVKSSVVEMRKTFTL

Radius of gyration: 15.54 Å; chains: 1; bounding box: 38×36×32 Å

Secondary structure (DSSP, 8-state):
--EEEE--TTS-HHHHHT-TTEEEEEEEHHHHHHHHHTT-HHHHHHHHHHHHHHTT--TT-EEEEE--TT----TTHHHH---SEEE----TTTEEETTEE-HHHHHHHHHHHHHHS--

Foldseek 3Di:
DADEAEDDPVDQLLVQLLDPRDQEYEYEVVVLVVCVVVVNNVVCLVVNVVSNVNSVRDPGHAYEYEYELPDDDDQCPCVRDPHPYYHYDDDPQQAPDDVRGHPVSVVVSVVVVCVRDVD